Protein AF-A0A6H1ZIM1-F1 (afdb_monomer)

Secondary structure (DSSP, 8-state):
------HHHHHHHHHHHHHHHHHHHHHHHHHHHHHHHTS-S-EEE-SGGGG-HHHHHHHTTS-EEEEEEE-TTSSEEEEEEEEEETTEEEEEEEEEEE----

pLDDT: mean 83.93, std 11.19, range [44.69, 95.31]

Radius of gyration: 20.68 Å; Cα contacts (8 Å, |Δi|>4): 127; chains: 1; bounding box: 57×36×54 Å

Solvent-accessible surface area (backbone atoms only — not comparable to full-atom values): 5876 Å² total; per-residue (Å²): 136,85,80,77,77,53,74,65,59,57,49,50,54,53,51,52,49,52,50,50,53,53,49,51,53,45,51,52,37,44,53,51,45,53,64,49,46,72,64,48,44,82,43,80,42,63,72,65,53,85,79,32,62,47,48,49,59,72,50,71,84,43,67,65,49,78,46,82,43,67,43,98,86,66,55,31,41,29,37,30,36,42,34,53,46,91,69,12,39,40,34,36,49,77,47,76,43,72,57,75,76,128

Nearest PDB structures (foldseek):
  2nvm-assembly1_A  TM=4.144E-01  e=2.311E+00  Trichormus variabilis ATCC 29413
  8hyn-assembly1_A  TM=3.651E-01  e=8.358E-01  Riemerella anatipestifer Yb2
  6ske-assembly2_C  TM=3.898E-01  e=1.255E+00  Gallus gallus
  7bam-assembly1_B  TM=4.696E-01  e=1.762E+00  Homo sapiens
  6vhh-assembly1_A  TM=5.057E-01  e=1.438E+00  Homo sapiens

Organism: NCBI:txid1070528

Structure (mmCIF, N/CA/C/O backbone):
data_AF-A0A6H1ZIM1-F1
#
_entry.id   AF-A0A6H1ZIM1-F1
#
loop_
_atom_site.group_PDB
_atom_site.id
_atom_site.type_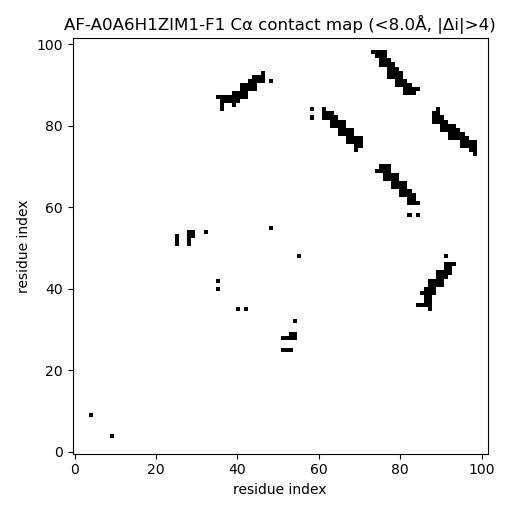symbol
_atom_site.label_atom_id
_atom_site.label_alt_id
_atom_site.label_comp_id
_atom_site.label_asym_id
_atom_site.label_entity_id
_atom_site.label_seq_id
_atom_site.pdbx_PDB_ins_code
_atom_site.Cartn_x
_atom_site.Cartn_y
_atom_site.Cartn_z
_atom_site.occupancy
_atom_site.B_iso_or_equiv
_atom_site.auth_seq_id
_atom_site.auth_comp_id
_atom_site.auth_asym_id
_atom_site.auth_atom_id
_atom_site.pdbx_PDB_model_num
ATOM 1 N N . MET A 1 1 ? -44.224 17.837 24.544 1.00 44.69 1 MET A N 1
ATOM 2 C CA . MET A 1 1 ? -43.098 18.672 25.022 1.00 44.69 1 MET A CA 1
ATOM 3 C C . MET A 1 1 ? -41.821 18.178 24.347 1.00 44.69 1 MET A C 1
ATOM 5 O O . MET A 1 1 ? -41.328 17.117 24.705 1.00 44.69 1 MET A O 1
ATOM 9 N N . VAL A 1 2 ? -41.345 18.860 23.299 1.00 54.06 2 VAL A N 1
ATOM 10 C CA . VAL A 1 2 ? -40.152 18.430 22.543 1.00 54.06 2 VAL A CA 1
ATOM 11 C C . VAL A 1 2 ? -38.911 18.912 23.295 1.00 54.06 2 VAL A C 1
ATOM 13 O O . VAL A 1 2 ? -38.665 20.115 23.370 1.00 54.06 2 VAL A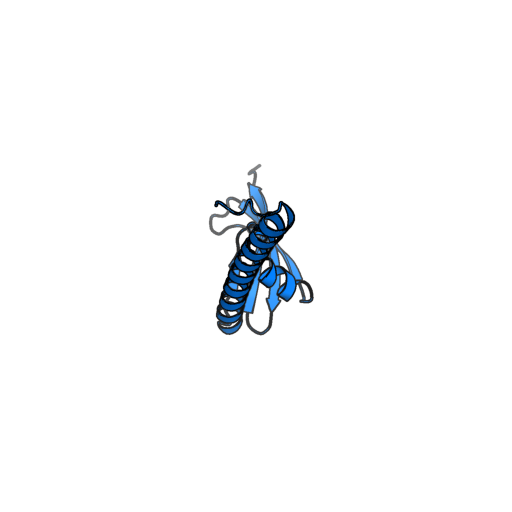 O 1
ATOM 16 N N . LYS A 1 3 ? -38.146 17.994 23.899 1.00 59.34 3 LYS A N 1
ATOM 17 C CA . LYS A 1 3 ? -36.850 18.327 24.511 1.00 59.34 3 LYS A CA 1
ATOM 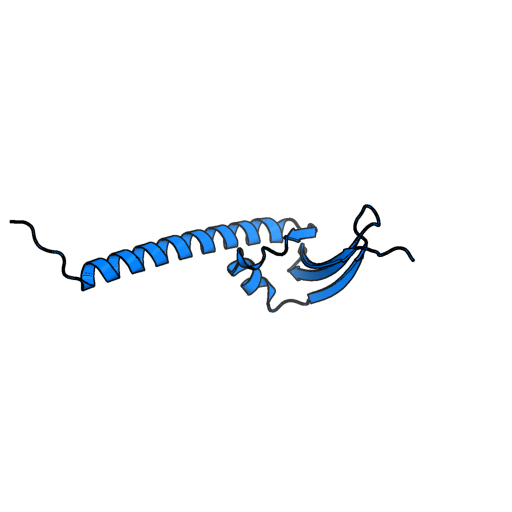18 C C . LYS A 1 3 ? -35.896 18.764 23.395 1.00 59.34 3 LYS A C 1
ATOM 20 O O . LYS A 1 3 ? -35.472 17.934 22.596 1.00 59.34 3 LYS A O 1
ATOM 25 N N . LYS A 1 4 ? -35.565 20.059 23.326 1.00 61.81 4 LYS A N 1
ATOM 26 C CA . LYS A 1 4 ? -34.480 20.550 22.462 1.00 61.81 4 LYS A CA 1
ATOM 27 C C . LYS A 1 4 ? -33.177 19.902 22.932 1.00 61.81 4 LYS A C 1
ATOM 29 O O . LYS A 1 4 ? -32.743 20.142 24.057 1.00 61.81 4 LYS A O 1
ATOM 34 N N . LEU A 1 5 ? -32.591 19.052 22.089 1.00 62.47 5 LEU A N 1
ATOM 35 C CA . LEU A 1 5 ? -31.270 18.470 22.322 1.00 62.47 5 LEU A CA 1
ATOM 36 C C . LEU A 1 5 ? -30.257 19.607 22.480 1.00 62.47 5 LEU A C 1
ATOM 38 O O . LEU A 1 5 ? -30.208 20.514 21.646 1.00 62.47 5 LEU A O 1
ATOM 42 N N . SER A 1 6 ? -29.466 19.582 23.555 1.00 69.88 6 SER A N 1
ATOM 43 C CA . SER A 1 6 ? -28.413 20.579 23.728 1.00 69.88 6 SER A CA 1
ATOM 44 C C . SER A 1 6 ? -27.355 20.407 22.628 1.00 69.88 6 SER A C 1
ATOM 46 O O . SER A 1 6 ? -27.073 19.276 22.216 1.00 69.88 6 SER A O 1
ATOM 48 N N . PRO A 1 7 ? -26.719 21.497 22.165 1.00 75.06 7 PRO A N 1
ATOM 49 C CA . PRO A 1 7 ? -25.703 21.447 21.109 1.00 75.06 7 PRO A CA 1
ATOM 50 C C . PRO A 1 7 ? -24.552 20.463 21.388 1.00 75.06 7 PRO A C 1
ATOM 52 O O . PRO A 1 7 ? -23.927 19.960 20.458 1.00 75.06 7 PRO A O 1
ATOM 55 N N . SER A 1 8 ? -24.282 20.158 22.661 1.00 82.75 8 SER A N 1
ATOM 56 C CA . SER A 1 8 ? -23.292 19.168 23.093 1.00 82.75 8 SER A CA 1
ATOM 57 C C . SER A 1 8 ? -23.649 17.731 22.699 1.00 82.75 8 SER A C 1
ATOM 59 O O . SER A 1 8 ? -22.782 17.020 22.198 1.00 82.75 8 SER A O 1
ATOM 61 N N . TRP A 1 9 ? -24.909 17.308 22.846 1.00 85.62 9 TRP A N 1
ATOM 62 C CA . TRP A 1 9 ? -25.341 15.952 22.480 1.00 85.62 9 TRP A CA 1
ATOM 63 C C . TRP A 1 9 ? -25.271 15.711 20.974 1.00 85.62 9 TRP A C 1
ATOM 65 O O . TRP A 1 9 ? -24.849 14.642 20.541 1.00 85.62 9 TRP A O 1
ATOM 75 N N . VAL A 1 10 ? -25.613 16.726 20.175 1.00 86.12 10 VAL A N 1
ATOM 76 C CA . VAL A 1 10 ? -25.492 16.663 18.711 1.00 86.12 10 VAL A CA 1
ATOM 77 C C . VAL A 1 10 ? -24.026 16.503 18.297 1.00 86.12 10 VAL A C 1
ATOM 79 O O . VAL A 1 10 ? -23.716 15.656 17.465 1.00 86.12 10 VAL A O 1
ATOM 82 N N . ARG A 1 11 ? -23.102 17.254 18.915 1.00 87.88 11 ARG A N 1
ATOM 83 C CA . ARG A 1 11 ? -21.657 17.117 18.653 1.00 87.88 11 ARG A CA 1
ATOM 84 C C . ARG A 1 11 ? -21.133 15.727 19.006 1.00 87.88 11 ARG A C 1
ATOM 86 O O . ARG A 1 11 ? -20.407 15.148 18.207 1.00 87.88 11 ARG A O 1
ATOM 93 N N . ILE A 1 12 ? -21.520 15.188 20.164 1.00 93.19 12 ILE A N 1
ATOM 94 C CA . ILE A 1 12 ? -21.119 13.837 20.585 1.00 93.19 12 ILE A CA 1
ATOM 95 C C . ILE A 1 12 ? -21.618 12.801 19.575 1.00 93.19 12 ILE A C 1
ATOM 97 O O . ILE A 1 12 ? -20.822 12.002 19.099 1.00 93.19 12 ILE A O 1
ATOM 101 N N . ALA A 1 13 ? -22.893 12.860 19.179 1.00 89.56 13 ALA A N 1
ATOM 102 C CA . ALA A 1 13 ? -23.460 11.921 18.214 1.00 89.56 13 ALA A CA 1
ATOM 103 C C . ALA A 1 13 ? -22.728 11.954 16.860 1.00 89.56 13 ALA A C 1
ATOM 105 O O . ALA A 1 13 ? -22.404 10.904 16.307 1.00 89.56 13 ALA A O 1
ATOM 106 N N . VAL A 1 14 ? -22.409 13.149 16.349 1.00 93.06 14 VAL A N 1
ATOM 107 C CA . VAL A 1 14 ? -21.657 13.310 15.093 1.00 93.06 14 VAL A CA 1
ATOM 108 C C . VAL A 1 14 ? -20.241 12.745 15.212 1.00 93.06 14 VAL A C 1
ATOM 110 O O . VAL A 1 14 ? -19.799 12.026 14.318 1.00 93.06 14 VAL A O 1
ATOM 113 N N . LEU A 1 15 ? -19.537 13.019 16.314 1.00 94.94 15 LEU A N 1
ATOM 114 C CA . LEU A 1 15 ? -18.184 12.502 16.540 1.00 94.94 15 LEU A CA 1
ATOM 115 C C . LEU A 1 15 ? -18.172 10.980 16.693 1.00 94.94 15 LEU A C 1
ATOM 117 O O . LEU A 1 15 ? -17.331 10.318 16.091 1.00 94.94 15 LEU A O 1
ATOM 121 N N . SER A 1 16 ? -19.119 10.414 17.442 1.00 94.56 16 SER A N 1
ATOM 122 C CA . SER A 1 16 ? -19.263 8.964 17.586 1.00 94.56 16 SER A CA 1
ATOM 123 C C . SER A 1 16 ? -19.562 8.293 16.248 1.00 94.56 16 SER A C 1
ATOM 125 O O . SER A 1 16 ? -18.973 7.260 15.939 1.00 94.56 16 SER A O 1
ATOM 127 N N . MET A 1 17 ? -20.423 8.895 15.425 1.00 95.31 17 MET A N 1
ATOM 128 C CA . MET A 1 17 ? -20.717 8.390 14.087 1.00 95.31 17 MET A CA 1
ATOM 129 C C . MET A 1 17 ? -19.474 8.439 13.189 1.00 95.31 17 MET A C 1
ATOM 131 O O . MET A 1 17 ? -19.126 7.433 12.578 1.00 95.31 17 MET A O 1
ATOM 135 N N . ALA A 1 18 ? -18.758 9.566 13.154 1.00 92.88 18 ALA A N 1
ATOM 136 C CA . ALA A 1 18 ? -17.519 9.695 12.387 1.00 92.88 18 ALA A CA 1
ATOM 137 C C . ALA A 1 18 ? -16.450 8.683 12.839 1.00 92.88 18 ALA A C 1
ATOM 139 O O . ALA A 1 18 ? -15.815 8.045 12.000 1.00 92.88 18 ALA A O 1
ATOM 140 N N . ALA A 1 19 ? -16.295 8.482 14.151 1.00 93.81 19 ALA A N 1
ATOM 141 C CA . ALA A 1 19 ? -15.381 7.492 14.713 1.00 93.81 19 ALA A CA 1
ATOM 142 C C . ALA A 1 19 ? -15.771 6.060 14.322 1.00 93.81 19 ALA A C 1
ATOM 144 O O . ALA A 1 19 ? -14.903 5.270 13.961 1.00 93.81 19 ALA A O 1
ATOM 145 N N . PHE A 1 20 ? -17.066 5.732 14.332 1.00 95.31 20 PHE A N 1
ATOM 146 C CA . PHE A 1 20 ? -17.553 4.422 13.902 1.00 95.31 20 PHE A CA 1
ATOM 147 C C . PHE A 1 20 ? -17.259 4.155 12.416 1.00 95.31 20 PHE A C 1
ATOM 149 O O . PHE A 1 20 ? -16.763 3.081 12.068 1.00 95.31 20 PHE A O 1
ATOM 156 N N . PHE A 1 21 ? -17.494 5.137 11.538 1.00 92.81 21 PHE A N 1
ATOM 157 C CA . PHE A 1 21 ? -17.145 5.016 10.118 1.00 92.81 21 PHE A CA 1
ATOM 158 C C . PHE A 1 21 ? -15.635 4.859 9.910 1.00 92.81 21 PHE A C 1
ATOM 160 O O . PHE A 1 21 ? -15.212 3.972 9.169 1.00 92.81 21 PHE A O 1
ATOM 167 N N . ALA A 1 22 ? -14.820 5.667 10.594 1.00 90.56 22 ALA A N 1
ATOM 168 C CA . ALA A 1 22 ? -13.365 5.566 10.523 1.00 90.56 22 ALA A CA 1
ATOM 169 C C . ALA A 1 22 ? -12.865 4.188 10.990 1.00 90.56 22 ALA A C 1
ATOM 171 O O . ALA A 1 22 ? -12.041 3.571 10.316 1.00 90.56 22 ALA A O 1
ATOM 172 N N . LEU A 1 23 ? -13.414 3.672 12.094 1.00 93.25 23 LEU A N 1
ATOM 173 C CA . LEU A 1 23 ? -13.093 2.342 12.607 1.00 93.25 23 LEU A CA 1
ATOM 174 C C . LEU A 1 23 ? -13.476 1.244 11.610 1.00 93.25 23 LEU A C 1
ATOM 176 O O . LEU A 1 23 ? -12.679 0.347 11.355 1.00 93.25 23 LEU A O 1
ATOM 180 N N . THR A 1 24 ? -14.661 1.330 11.006 1.00 92.50 24 THR A N 1
ATOM 181 C CA . THR A 1 24 ? -15.121 0.351 10.009 1.00 92.50 24 THR A CA 1
ATOM 182 C C . THR A 1 24 ? -14.187 0.303 8.798 1.00 92.50 24 THR A C 1
ATOM 184 O O . THR A 1 24 ? -13.811 -0.779 8.347 1.00 92.50 24 THR A O 1
ATOM 187 N N . LEU A 1 25 ? -13.761 1.467 8.297 1.00 90.00 25 LEU A N 1
ATOM 188 C CA . LEU A 1 25 ? -12.804 1.551 7.192 1.00 90.00 25 LEU A CA 1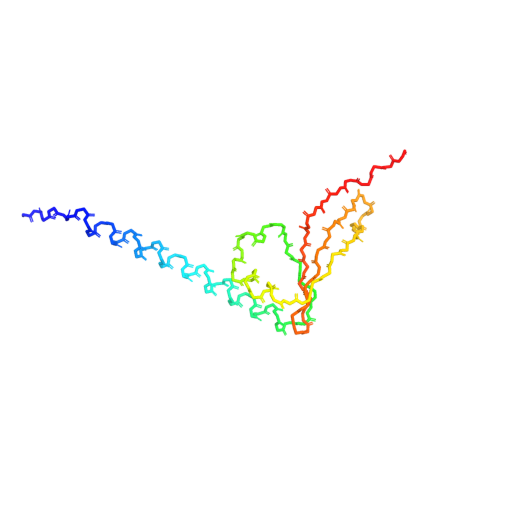
ATOM 189 C C . LEU A 1 25 ? -11.437 0.972 7.573 1.00 90.00 25 LEU A C 1
ATOM 191 O O . LEU A 1 25 ? -10.864 0.218 6.789 1.00 90.00 25 LEU A O 1
ATOM 195 N N . ALA A 1 26 ? -10.943 1.272 8.777 1.00 90.50 26 ALA A N 1
ATOM 196 C CA . ALA A 1 26 ? -9.670 0.752 9.270 1.00 90.50 26 ALA A CA 1
ATOM 197 C C . ALA A 1 26 ? -9.690 -0.776 9.438 1.00 90.50 26 ALA A C 1
ATOM 199 O O . ALA A 1 26 ? -8.747 -1.452 9.032 1.00 90.50 26 ALA A O 1
ATOM 200 N N . VAL A 1 27 ? -10.775 -1.335 9.984 1.00 93.06 27 VAL A N 1
ATOM 201 C CA . VAL A 1 27 ? -10.943 -2.791 10.120 1.00 93.06 27 VAL A CA 1
ATOM 202 C C . VAL A 1 27 ? -10.984 -3.458 8.748 1.00 93.06 27 VAL A C 1
ATOM 204 O O . VAL A 1 27 ? -10.310 -4.463 8.538 1.00 93.06 27 VAL A O 1
ATOM 207 N N . ASN A 1 28 ? -11.729 -2.893 7.797 1.00 91.75 28 ASN A N 1
ATOM 208 C CA . ASN A 1 28 ? -11.793 -3.428 6.441 1.00 91.75 28 ASN A CA 1
ATOM 209 C C . ASN A 1 28 ? -10.420 -3.404 5.738 1.00 91.75 28 ASN A C 1
ATOM 211 O O . ASN A 1 28 ? -10.029 -4.410 5.150 1.00 91.75 28 ASN A O 1
ATOM 215 N N . ASP A 1 29 ? -9.670 -2.302 5.840 1.00 89.81 29 ASP A N 1
ATOM 216 C CA . ASP A 1 29 ? -8.302 -2.197 5.301 1.00 89.81 29 ASP A CA 1
ATOM 217 C C . ASP A 1 29 ? -7.363 -3.229 5.950 1.00 89.81 29 ASP A C 1
ATOM 219 O O . ASP A 1 29 ? -6.662 -3.964 5.258 1.00 89.81 29 ASP A O 1
ATOM 223 N N . TYR A 1 30 ? -7.425 -3.382 7.277 1.00 90.44 30 TYR A N 1
ATOM 224 C CA . TYR A 1 30 ? -6.634 -4.379 8.000 1.00 90.44 30 TYR A CA 1
ATOM 225 C C . TYR A 1 30 ? -6.921 -5.817 7.547 1.00 90.44 30 TYR A C 1
ATOM 227 O O . TYR A 1 30 ? -5.994 -6.596 7.316 1.00 90.44 30 TYR A O 1
ATOM 235 N N . VAL A 1 31 ? -8.199 -6.185 7.408 1.00 91.94 31 VAL A N 1
ATOM 236 C CA . VAL A 1 31 ? -8.589 -7.532 6.964 1.00 91.94 31 VAL A CA 1
ATOM 237 C C . VAL A 1 31 ? -8.062 -7.804 5.557 1.00 91.94 31 VAL A C 1
ATOM 239 O O . VAL A 1 31 ? -7.491 -8.868 5.317 1.00 91.94 31 VAL A O 1
ATOM 242 N N . GLN A 1 32 ? -8.184 -6.839 4.642 1.00 88.94 32 GLN A N 1
ATOM 243 C CA . GLN A 1 32 ? -7.642 -6.970 3.288 1.00 88.94 32 GLN A CA 1
ATOM 244 C C . GLN A 1 32 ? -6.116 -7.101 3.299 1.00 88.94 32 GLN A C 1
ATOM 246 O O . GLN A 1 32 ? -5.573 -7.980 2.631 1.00 88.94 32 GLN A O 1
ATOM 251 N N . PHE A 1 33 ? -5.424 -6.288 4.099 1.00 88.69 33 PHE A N 1
ATOM 252 C CA . PHE A 1 33 ? -3.977 -6.381 4.272 1.00 88.69 33 PHE A CA 1
ATOM 253 C C . PHE A 1 33 ? -3.542 -7.775 4.745 1.00 88.69 33 PHE A C 1
ATOM 255 O O . PHE A 1 33 ? -2.632 -8.378 4.170 1.00 88.69 33 PHE A O 1
ATOM 262 N N . ARG A 1 34 ? -4.214 -8.332 5.760 1.00 90.62 34 ARG A N 1
ATOM 263 C CA . ARG A 1 34 ? -3.927 -9.686 6.260 1.00 90.62 34 ARG A CA 1
ATOM 264 C C . ARG A 1 34 ? -4.137 -10.743 5.183 1.00 90.62 34 ARG A C 1
ATOM 266 O O . ARG A 1 34 ? -3.233 -11.526 4.917 1.00 90.62 34 ARG A O 1
ATOM 273 N N . GLN A 1 35 ? -5.272 -10.695 4.492 1.00 89.62 35 GLN A N 1
ATOM 274 C CA . GLN A 1 35 ? -5.575 -11.634 3.411 1.00 89.62 35 GLN A CA 1
ATOM 275 C C . GLN A 1 35 ? -4.575 -11.573 2.255 1.00 89.62 35 GLN A C 1
ATOM 277 O O . GLN A 1 35 ? -4.381 -12.577 1.577 1.00 89.62 35 GLN A O 1
ATOM 282 N N . LEU A 1 36 ? -3.990 -10.407 1.981 1.00 87.44 36 LEU A N 1
ATOM 283 C CA . LEU A 1 36 ? -3.027 -10.224 0.896 1.00 87.44 36 LEU A CA 1
ATOM 284 C C . LEU A 1 36 ? -1.609 -10.614 1.320 1.00 87.44 36 LEU A C 1
ATOM 286 O O . LEU A 1 36 ? -0.924 -11.297 0.565 1.00 87.44 36 LEU A O 1
ATOM 290 N N . SER A 1 37 ? -1.201 -10.268 2.542 1.00 87.50 37 SER A N 1
ATOM 291 C CA . SER A 1 37 ? 0.124 -10.611 3.083 1.00 87.50 37 SER A CA 1
ATOM 292 C C . SER A 1 37 ? 0.344 -12.113 3.289 1.00 87.50 37 SER A C 1
ATOM 294 O O . SER A 1 37 ? 1.487 -12.565 3.272 1.00 87.50 37 SER A O 1
ATOM 296 N N . GLU A 1 38 ? -0.727 -12.893 3.430 1.00 88.12 38 GLU A N 1
ATOM 297 C CA . GLU A 1 38 ? -0.669 -14.353 3.576 1.00 88.12 38 GLU A CA 1
ATOM 298 C C . GLU A 1 38 ? -0.603 -15.106 2.234 1.00 88.12 38 GLU A C 1
ATOM 300 O O . GLU A 1 38 ? -0.306 -16.298 2.221 1.00 88.12 38 GLU A O 1
ATOM 305 N N . ARG A 1 39 ? -0.846 -14.440 1.093 1.00 81.31 39 ARG A N 1
ATOM 306 C CA . ARG A 1 39 ? -0.860 -15.097 -0.231 1.00 81.31 39 ARG A CA 1
ATOM 307 C C . ARG A 1 39 ? 0.529 -15.374 -0.799 1.00 81.31 39 ARG A C 1
ATOM 309 O O . ARG A 1 39 ? 0.650 -16.251 -1.647 1.00 81.31 39 ARG A O 1
ATOM 316 N N . GLY A 1 40 ? 1.557 -14.640 -0.364 1.00 77.62 40 GLY A N 1
ATOM 317 C CA . GLY A 1 40 ? 2.928 -14.810 -0.859 1.00 77.62 40 GLY A CA 1
ATOM 318 C C . GLY A 1 40 ? 3.101 -14.442 -2.337 1.00 77.62 40 GLY A C 1
ATOM 319 O O . GLY A 1 40 ? 3.926 -15.032 -3.028 1.00 77.62 40 GLY A O 1
ATOM 320 N N . THR A 1 41 ? 2.291 -13.510 -2.843 1.00 82.12 41 THR A N 1
ATOM 321 C CA . THR A 1 41 ? 2.304 -13.059 -4.245 1.00 82.12 41 THR A CA 1
ATOM 322 C C . THR A 1 41 ? 2.623 -11.574 -4.341 1.00 82.12 41 THR A C 1
ATOM 324 O O . THR A 1 41 ? 2.391 -10.835 -3.391 1.00 82.12 41 THR A O 1
ATOM 327 N N . ASP A 1 42 ? 3.073 -11.108 -5.504 1.00 85.50 42 ASP A N 1
ATOM 328 C CA . ASP A 1 42 ? 3.230 -9.674 -5.759 1.00 85.50 42 ASP A CA 1
ATOM 329 C C . ASP A 1 42 ? 1.867 -8.968 -5.767 1.00 85.50 42 ASP A C 1
ATOM 331 O O . ASP A 1 42 ? 0.971 -9.325 -6.537 1.00 85.50 42 ASP A O 1
ATOM 335 N N . VAL A 1 43 ? 1.707 -7.945 -4.924 1.00 86.00 43 VAL A N 1
ATOM 336 C CA . VAL A 1 43 ? 0.463 -7.173 -4.822 1.00 86.00 43 VAL A CA 1
ATOM 337 C C . VAL A 1 43 ? 0.700 -5.738 -5.264 1.00 86.00 43 VAL A C 1
ATOM 339 O O . VAL A 1 43 ? 1.454 -5.000 -4.634 1.00 86.00 43 VAL A O 1
ATOM 342 N N . TRP A 1 44 ? 0.022 -5.334 -6.336 1.00 84.69 44 TRP A N 1
ATOM 343 C CA . TRP A 1 44 ? 0.086 -3.977 -6.871 1.00 84.69 44 TRP A CA 1
ATOM 344 C C . TRP A 1 44 ? -1.044 -3.111 -6.336 1.00 84.69 44 TRP A C 1
ATOM 346 O O . TRP A 1 44 ? -2.221 -3.440 -6.483 1.00 84.69 44 TRP A O 1
ATOM 356 N N . TYR A 1 45 ? -0.684 -1.949 -5.805 1.00 77.69 45 TYR A N 1
ATOM 357 C CA . TYR A 1 45 ? -1.630 -0.906 -5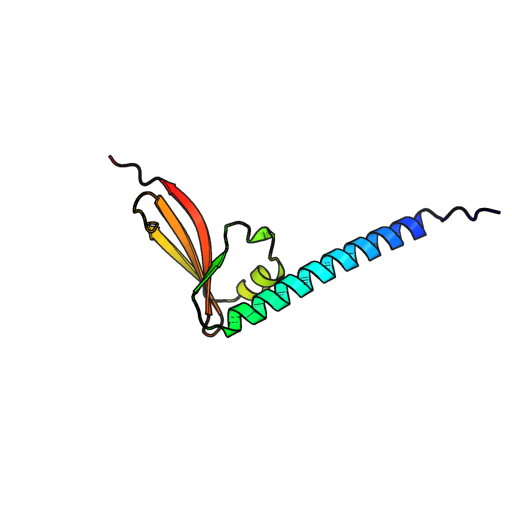.445 1.00 77.69 45 TYR A CA 1
ATOM 358 C C . TYR A 1 45 ? -1.381 0.330 -6.298 1.00 77.69 45 TYR A C 1
ATOM 360 O O . TYR A 1 45 ? -0.245 0.711 -6.580 1.00 77.69 45 TYR A O 1
ATOM 368 N N . SER A 1 46 ? -2.467 0.971 -6.721 1.00 66.00 46 SER A N 1
ATOM 369 C CA . SER A 1 46 ? -2.365 2.265 -7.389 1.00 66.00 46 SER A CA 1
ATOM 370 C C . SER A 1 46 ? -1.923 3.351 -6.396 1.00 66.00 46 SER A C 1
ATOM 372 O O . SER A 1 46 ? -2.023 3.164 -5.180 1.00 66.00 46 SER A O 1
ATOM 374 N N . ALA A 1 47 ? -1.528 4.522 -6.909 1.00 60.00 47 ALA A N 1
ATOM 375 C CA . ALA A 1 47 ? -1.187 5.709 -6.113 1.00 60.00 47 ALA A CA 1
ATOM 376 C C . ALA A 1 47 ? -2.298 6.155 -5.132 1.00 60.00 47 ALA A C 1
ATOM 378 O O . ALA A 1 47 ? -2.069 6.987 -4.258 1.00 60.00 47 ALA A O 1
ATOM 379 N N . SER A 1 48 ? -3.493 5.553 -5.196 1.00 58.62 48 SER A N 1
ATOM 380 C CA . SER A 1 48 ? -4.531 5.636 -4.166 1.00 58.62 48 SER A CA 1
ATOM 381 C C . SER A 1 48 ? -4.137 5.050 -2.798 1.00 58.62 48 SER A C 1
ATOM 383 O O . SER A 1 48 ? -5.027 4.802 -1.988 1.00 58.62 48 SER A O 1
ATOM 385 N N . TRP A 1 49 ? -2.848 4.842 -2.515 1.00 60.62 49 TRP A N 1
ATOM 386 C CA . TRP A 1 49 ? -2.295 4.462 -1.210 1.00 60.62 49 TRP A CA 1
ATOM 387 C C . TRP A 1 49 ? -2.852 5.308 -0.059 1.00 60.62 49 TRP A C 1
ATOM 389 O O . TRP A 1 49 ? -3.071 4.793 1.031 1.00 60.62 49 TRP A O 1
ATOM 399 N N . LEU A 1 50 ? -3.212 6.570 -0.312 1.00 56.06 50 LEU A N 1
ATOM 400 C CA . LEU A 1 50 ? -3.897 7.435 0.658 1.00 56.06 50 LEU A CA 1
ATOM 401 C C . LEU A 1 50 ? -5.219 6.859 1.203 1.00 56.06 50 LEU A C 1
ATOM 403 O O . LEU A 1 50 ? -5.666 7.273 2.267 1.00 56.06 50 LEU A O 1
ATOM 407 N N . ARG A 1 51 ? -5.852 5.913 0.498 1.00 67.25 51 ARG A N 1
ATOM 408 C CA . ARG A 1 51 ? -7.105 5.267 0.920 1.00 67.25 51 ARG A CA 1
ATOM 409 C C . ARG A 1 51 ? -6.898 4.056 1.836 1.00 67.25 51 ARG A C 1
ATOM 411 O O . ARG A 1 51 ? -7.888 3.553 2.356 1.00 67.25 51 ARG A O 1
ATOM 418 N N . ALA A 1 52 ? -5.657 3.609 2.036 1.00 80.19 52 ALA A N 1
ATOM 419 C CA . ALA A 1 52 ? -5.310 2.421 2.819 1.00 80.19 52 ALA A CA 1
ATOM 420 C C . ALA A 1 52 ? -4.383 2.788 4.002 1.00 80.19 52 ALA A C 1
ATOM 422 O O . ALA A 1 52 ? -3.196 2.443 4.008 1.00 80.19 52 ALA A O 1
ATOM 423 N N . PRO A 1 53 ? -4.873 3.577 4.981 1.00 83.19 53 PRO A N 1
ATOM 424 C CA . PRO A 1 53 ? -4.045 4.117 6.058 1.00 83.19 53 PRO A CA 1
ATOM 425 C C . PRO A 1 53 ? -3.429 3.031 6.947 1.00 83.19 53 PRO A C 1
ATOM 427 O O . PRO A 1 53 ? -2.299 3.201 7.403 1.00 83.19 53 PRO A O 1
ATOM 430 N N . VAL A 1 54 ? -4.132 1.916 7.172 1.00 88.44 54 VAL A N 1
ATOM 431 C CA . VAL A 1 54 ? -3.613 0.803 7.974 1.00 88.44 54 VAL A CA 1
ATOM 432 C C . VAL A 1 54 ? -2.529 0.078 7.196 1.00 88.44 54 VAL A C 1
ATOM 434 O O . VAL A 1 54 ? -1.451 -0.145 7.739 1.00 88.44 54 VAL A O 1
ATOM 437 N N . THR A 1 55 ? -2.768 -0.222 5.919 1.00 87.38 55 THR A N 1
ATOM 438 C CA . THR A 1 55 ? -1.752 -0.832 5.050 1.00 87.38 55 THR A CA 1
ATOM 439 C C . THR A 1 55 ? -0.473 0.013 5.015 1.00 87.38 55 THR A C 1
ATOM 441 O O . THR A 1 55 ? 0.614 -0.519 5.23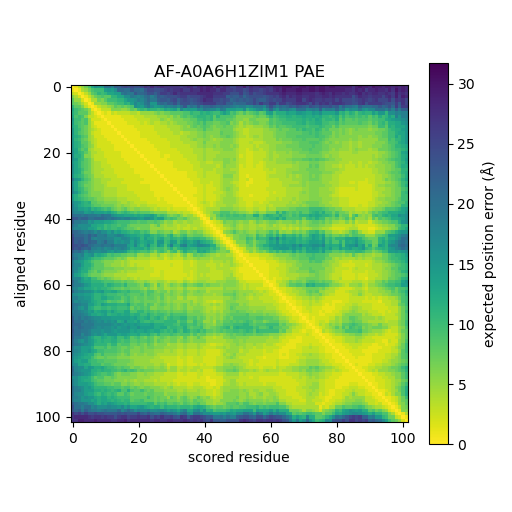3 1.00 87.38 55 THR A O 1
ATOM 444 N N . ASN A 1 56 ? -0.590 1.336 4.844 1.00 85.38 56 ASN A N 1
ATOM 445 C CA . ASN A 1 56 ? 0.562 2.242 4.904 1.00 85.38 56 ASN A CA 1
ATOM 446 C C . ASN A 1 56 ? 1.305 2.115 6.231 1.00 85.38 56 ASN A C 1
ATOM 448 O O . ASN A 1 56 ? 2.515 1.911 6.237 1.00 85.38 56 ASN A O 1
ATOM 452 N N . PHE A 1 57 ? 0.581 2.205 7.350 1.00 88.12 57 PHE A N 1
ATOM 453 C CA . PHE A 1 57 ? 1.179 2.132 8.678 1.00 88.12 57 PHE A CA 1
ATOM 454 C C . PHE A 1 57 ? 1.936 0.818 8.901 1.00 88.12 57 PHE A C 1
ATOM 456 O O . PHE A 1 57 ? 3.065 0.835 9.386 1.00 88.12 57 PHE A O 1
ATOM 463 N N . MET A 1 58 ? 1.357 -0.310 8.483 1.00 88.50 58 MET A N 1
ATOM 464 C CA . MET A 1 58 ? 1.990 -1.627 8.595 1.00 88.50 58 MET A CA 1
ATOM 465 C C . MET A 1 58 ? 3.276 -1.729 7.764 1.00 88.50 58 MET A C 1
ATOM 467 O O . MET A 1 58 ? 4.211 -2.422 8.161 1.00 88.50 58 MET A O 1
ATOM 471 N N . LEU A 1 59 ? 3.352 -1.022 6.634 1.00 87.81 59 LEU A N 1
ATOM 472 C CA . LEU A 1 59 ? 4.488 -1.064 5.712 1.00 87.81 59 LEU A CA 1
ATOM 473 C C . LEU A 1 59 ? 5.586 -0.027 6.023 1.00 87.81 59 LEU A C 1
ATOM 475 O O . LEU A 1 59 ? 6.713 -0.218 5.575 1.00 87.81 59 LEU A O 1
ATOM 479 N N . LEU A 1 60 ? 5.314 1.019 6.818 1.00 85.94 60 LEU A N 1
ATOM 480 C CA . LEU A 1 60 ? 6.256 2.124 7.102 1.00 85.94 60 LEU A CA 1
ATOM 481 C C . LEU A 1 60 ? 7.610 1.687 7.694 1.00 85.94 60 LEU A C 1
ATOM 483 O O . LEU A 1 60 ? 8.598 2.394 7.523 1.00 85.94 60 LEU A O 1
ATOM 487 N N . GLY A 1 61 ? 7.661 0.554 8.399 1.00 83.00 61 GLY A N 1
ATOM 488 C CA . GLY A 1 61 ? 8.875 0.047 9.054 1.00 83.00 61 GLY A CA 1
ATOM 489 C C . GLY A 1 61 ? 9.631 -1.041 8.288 1.00 83.00 61 GLY A C 1
ATOM 490 O O . GLY A 1 61 ? 10.573 -1.610 8.833 1.00 83.00 61 GLY A O 1
ATOM 491 N N . HIS A 1 62 ? 9.203 -1.381 7.073 1.00 87.75 62 HIS A N 1
ATOM 492 C CA . HIS A 1 62 ? 9.766 -2.497 6.314 1.00 87.75 62 HIS A CA 1
ATOM 493 C C . HIS A 1 62 ? 10.789 -2.025 5.276 1.00 87.75 62 HIS A C 1
ATOM 495 O O . HIS A 1 62 ? 10.757 -0.876 4.831 1.00 87.75 62 HIS A O 1
ATOM 501 N N . GLU A 1 63 ? 11.701 -2.919 4.875 1.00 86.00 63 GLU A N 1
ATOM 502 C CA . GLU A 1 63 ? 12.669 -2.619 3.817 1.00 86.00 63 GLU A CA 1
ATOM 503 C C . GLU A 1 63 ? 11.914 -2.282 2.527 1.00 86.00 63 GLU A C 1
ATOM 505 O O . GLU A 1 63 ? 11.095 -3.070 2.037 1.00 86.00 63 GLU A O 1
ATOM 510 N N . SER A 1 64 ? 12.198 -1.095 1.992 1.00 89.50 64 SER A N 1
ATOM 511 C CA . SER A 1 64 ? 11.629 -0.621 0.739 1.00 89.50 64 SER A CA 1
ATOM 512 C C . SER A 1 64 ? 12.727 -0.297 -0.259 1.00 89.50 64 SER A C 1
ATOM 514 O O . SER A 1 64 ? 13.811 0.154 0.116 1.00 89.50 64 SER A O 1
ATOM 516 N N . ARG A 1 65 ? 12.456 -0.557 -1.539 1.00 92.00 65 ARG A N 1
ATOM 517 C CA . ARG A 1 65 ? 13.358 -0.211 -2.638 1.00 92.00 65 ARG A CA 1
ATOM 518 C C . ARG A 1 65 ? 12.582 0.525 -3.707 1.00 92.00 65 ARG A C 1
ATOM 520 O O . ARG A 1 65 ? 11.478 0.132 -4.076 1.00 92.00 65 ARG A O 1
ATOM 527 N N . GLU A 1 66 ? 13.176 1.597 -4.197 1.00 91.75 66 GLU A N 1
ATOM 528 C CA . GLU A 1 66 ? 12.641 2.363 -5.312 1.00 91.75 66 GLU A CA 1
ATOM 529 C C . GLU A 1 66 ? 13.336 1.923 -6.597 1.00 91.75 66 GLU A C 1
ATOM 531 O O . GLU A 1 66 ? 14.553 1.736 -6.635 1.00 91.75 66 GLU A O 1
ATOM 536 N N . LEU A 1 67 ? 12.545 1.679 -7.637 1.00 92.06 67 LEU A N 1
ATOM 537 C CA . LEU A 1 67 ? 12.990 1.091 -8.892 1.00 92.06 67 LEU A CA 1
ATOM 538 C C . LEU A 1 67 ? 12.346 1.819 -10.065 1.00 92.06 67 LEU A C 1
ATOM 540 O O . LEU A 1 67 ? 11.180 2.202 -10.015 1.00 92.06 67 LEU A O 1
ATOM 544 N N . LEU A 1 68 ? 13.083 1.924 -11.166 1.00 91.00 68 LEU A N 1
ATOM 545 C CA . LEU A 1 68 ? 12.515 2.297 -12.455 1.00 91.00 68 LEU A CA 1
ATOM 546 C C . LEU A 1 68 ? 12.180 1.023 -13.231 1.00 91.00 68 LEU A C 1
ATOM 548 O O . LEU A 1 68 ? 13.033 0.157 -13.438 1.00 91.00 68 LEU A O 1
ATOM 552 N N . LYS A 1 69 ? 10.922 0.896 -13.642 1.00 88.88 69 LYS A N 1
ATOM 553 C CA . LYS A 1 69 ? 10.406 -0.229 -14.423 1.00 88.88 69 LYS A CA 1
ATOM 554 C C . LYS A 1 69 ? 9.703 0.307 -15.653 1.00 88.88 69 LYS A C 1
ATOM 556 O O . LYS A 1 69 ? 8.936 1.251 -15.556 1.00 88.88 69 LYS A O 1
ATOM 561 N N . THR A 1 70 ? 9.927 -0.302 -16.805 1.00 88.75 70 THR A N 1
ATOM 562 C CA . THR A 1 70 ? 9.121 0.001 -17.988 1.00 88.75 70 THR A CA 1
ATOM 563 C C . THR A 1 70 ? 7.802 -0.758 -17.893 1.00 88.75 70 THR A C 1
ATOM 565 O O . THR A 1 70 ? 7.784 -1.913 -17.458 1.00 88.75 70 THR A O 1
ATOM 568 N N . ASN A 1 71 ? 6.694 -0.117 -18.265 1.00 84.56 71 ASN A N 1
ATOM 569 C CA . ASN A 1 71 ? 5.402 -0.792 -18.321 1.00 84.56 71 ASN A CA 1
ATOM 570 C C . ASN A 1 71 ? 5.410 -1.917 -19.376 1.00 84.56 71 ASN A C 1
ATOM 572 O O . ASN A 1 71 ? 6.274 -1.974 -20.251 1.00 84.56 71 ASN A O 1
ATOM 576 N N . ALA A 1 72 ? 4.434 -2.825 -19.304 1.00 82.81 72 ALA A N 1
ATOM 577 C CA . ALA A 1 72 ? 4.413 -4.026 -20.147 1.00 82.81 72 ALA A CA 1
ATOM 578 C C . ALA A 1 72 ? 4.393 -3.734 -21.661 1.00 82.81 72 ALA A C 1
ATOM 580 O O . ALA A 1 72 ? 4.852 -4.552 -22.451 1.00 82.81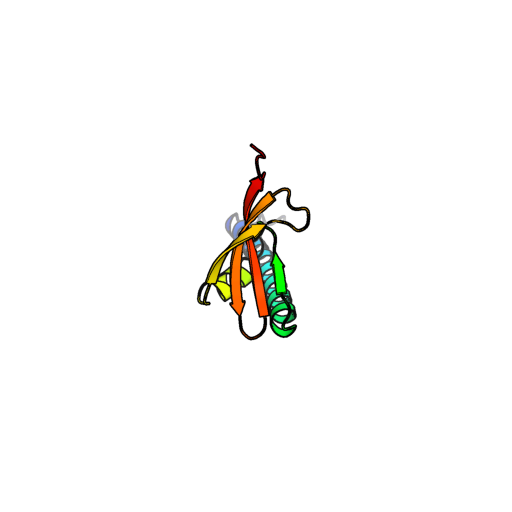 72 ALA A O 1
ATOM 581 N N . VAL A 1 73 ? 3.866 -2.575 -22.063 1.00 85.19 73 VAL A N 1
ATOM 582 C CA . VAL A 1 73 ? 3.771 -2.150 -23.468 1.00 85.19 73 VAL A CA 1
ATOM 583 C C . VAL A 1 73 ? 4.970 -1.316 -23.935 1.00 85.19 73 VAL A C 1
ATOM 585 O O . VAL A 1 73 ? 5.025 -0.937 -25.100 1.00 85.19 73 VAL A O 1
ATOM 588 N N . GLY A 1 74 ? 5.934 -1.019 -23.058 1.00 83.00 74 GLY A N 1
ATOM 589 C CA . GLY A 1 74 ? 7.142 -0.268 -23.413 1.00 83.00 74 GLY A CA 1
ATOM 590 C C . GLY A 1 74 ? 6.963 1.249 -23.548 1.00 83.00 74 GLY A C 1
ATOM 591 O O . GLY A 1 74 ? 7.923 1.938 -23.880 1.00 83.00 74 GLY A O 1
ATOM 592 N N . SER A 1 75 ? 5.761 1.780 -23.315 1.00 86.62 75 SER A N 1
ATOM 593 C CA . SER A 1 75 ? 5.409 3.179 -23.593 1.00 86.62 75 SER A CA 1
ATOM 594 C C . SER A 1 75 ? 5.660 4.131 -22.422 1.00 86.62 75 SER A C 1
ATOM 596 O O . SER A 1 75 ? 5.713 5.344 -22.614 1.00 86.62 75 SER A O 1
ATOM 598 N N . GLU A 1 76 ? 5.777 3.604 -21.204 1.00 88.94 76 GLU A N 1
ATOM 599 C CA . GLU A 1 76 ? 5.939 4.400 -19.986 1.00 88.94 76 GLU A CA 1
ATOM 600 C C . GLU A 1 76 ? 7.074 3.853 -19.126 1.00 88.94 76 GLU A C 1
ATOM 602 O O . GLU A 1 76 ? 7.249 2.638 -18.991 1.00 88.94 76 GLU A O 1
ATOM 607 N N . GLN A 1 77 ? 7.801 4.763 -18.486 1.00 91.19 77 GLN A N 1
ATOM 608 C CA . GLN A 1 77 ? 8.698 4.462 -17.388 1.00 91.19 77 GLN A CA 1
ATOM 609 C C . GLN A 1 77 ? 7.966 4.741 -16.076 1.00 91.19 77 GLN A C 1
ATOM 611 O O . GLN A 1 77 ? 7.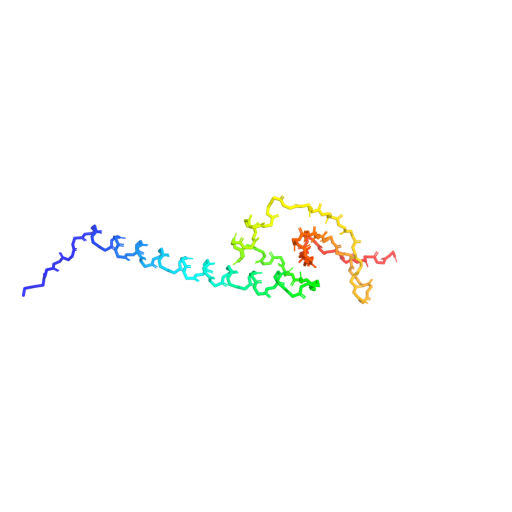475 5.838 -15.819 1.00 91.19 77 GLN A O 1
ATOM 616 N N . TRP A 1 78 ? 7.845 3.715 -15.248 1.00 90.31 78 TRP A N 1
ATOM 617 C CA . TRP A 1 78 ? 7.230 3.779 -13.936 1.00 90.31 78 TRP A CA 1
ATOM 618 C C . TRP A 1 78 ? 8.320 3.848 -12.881 1.00 90.31 78 TRP A C 1
ATOM 620 O O . TRP A 1 78 ? 9.158 2.950 -12.775 1.00 90.31 78 TRP A O 1
ATOM 630 N N . HIS A 1 79 ? 8.267 4.886 -12.058 1.00 90.31 79 HIS A N 1
ATOM 631 C CA . HIS A 1 79 ? 8.975 4.894 -10.795 1.00 90.31 79 HIS A CA 1
ATOM 632 C C . HIS A 1 79 ? 8.110 4.161 -9.777 1.00 90.31 79 HIS A C 1
ATOM 634 O O . HIS A 1 79 ? 6.996 4.589 -9.468 1.00 90.31 79 HIS A O 1
ATOM 640 N N . VAL A 1 80 ? 8.581 3.015 -9.305 1.00 90.25 80 VAL A N 1
ATOM 641 C CA . VAL A 1 80 ? 7.834 2.129 -8.414 1.00 90.25 80 VAL A CA 1
ATOM 642 C C . VAL A 1 80 ? 8.576 1.947 -7.104 1.00 90.25 80 VAL A C 1
ATOM 644 O O . VAL A 1 80 ? 9.801 1.998 -7.060 1.00 90.25 80 VAL A O 1
ATOM 647 N N . ARG A 1 81 ? 7.825 1.694 -6.038 1.00 89.12 81 ARG A N 1
ATOM 648 C CA . ARG A 1 81 ? 8.357 1.273 -4.747 1.00 89.12 81 ARG A CA 1
ATOM 649 C C . ARG A 1 81 ? 7.919 -0.159 -4.479 1.00 89.12 81 ARG A C 1
ATOM 651 O O . ARG A 1 81 ? 6.720 -0.439 -4.517 1.00 89.12 81 ARG A O 1
ATOM 658 N N . GLU A 1 82 ? 8.880 -1.035 -4.203 1.00 91.56 82 GLU A N 1
ATOM 659 C CA . GLU A 1 82 ? 8.637 -2.350 -3.604 1.00 91.56 82 GLU A CA 1
ATOM 660 C C . GLU A 1 82 ? 8.833 -2.260 -2.090 1.00 91.56 82 GLU A C 1
ATOM 662 O O . GLU A 1 82 ? 9.756 -1.595 -1.619 1.00 91.56 82 GLU A O 1
ATOM 667 N N . VAL A 1 83 ? 7.978 -2.932 -1.325 1.00 91.81 83 VAL A N 1
ATOM 668 C CA . VAL A 1 83 ? 8.108 -3.105 0.124 1.00 91.81 83 VAL A CA 1
ATOM 669 C C . VAL A 1 83 ? 7.909 -4.577 0.447 1.00 91.81 83 VAL A C 1
ATOM 671 O O . VAL A 1 83 ? 6.898 -5.170 0.065 1.00 91.81 83 VAL A O 1
ATOM 674 N N . ARG A 1 84 ? 8.864 -5.185 1.151 1.00 90.56 84 ARG A N 1
ATOM 675 C CA . ARG A 1 84 ? 8.791 -6.608 1.509 1.00 90.56 84 ARG A CA 1
ATOM 676 C C . ARG A 1 84 ? 8.151 -6.788 2.879 1.00 90.56 84 ARG A C 1
ATOM 678 O O . ARG A 1 84 ? 8.634 -6.239 3.864 1.00 90.56 84 ARG A O 1
ATOM 685 N N . TYR A 1 85 ? 7.095 -7.595 2.946 1.00 88.88 85 TYR A N 1
ATOM 686 C CA . TYR A 1 85 ? 6.413 -7.950 4.189 1.00 88.88 85 TYR A CA 1
ATOM 687 C C . TYR A 1 85 ? 6.199 -9.466 4.243 1.00 88.88 85 TYR A C 1
ATOM 689 O O . TYR A 1 85 ? 5.329 -10.019 3.565 1.00 88.88 85 TYR A O 1
ATOM 697 N N . GLY A 1 86 ? 7.011 -10.158 5.045 1.00 87.62 86 GLY A N 1
ATOM 698 C CA . GLY A 1 86 ? 7.023 -11.621 5.071 1.00 87.62 86 GLY A CA 1
ATOM 699 C C . GLY A 1 86 ? 7.379 -12.206 3.700 1.00 87.62 86 GLY A C 1
ATOM 700 O O . GLY A 1 86 ? 8.404 -11.853 3.122 1.00 87.62 86 GLY A O 1
ATOM 701 N N . SER A 1 87 ? 6.528 -13.093 3.181 1.00 88.19 87 SER A N 1
ATOM 702 C CA . SER A 1 87 ? 6.653 -13.693 1.842 1.00 88.19 87 SER A CA 1
ATOM 703 C C . SER A 1 87 ? 5.989 -12.877 0.727 1.00 88.19 87 SER A C 1
ATOM 705 O O . SER A 1 87 ? 6.040 -13.280 -0.432 1.00 88.19 87 SER A O 1
ATOM 707 N N . THR A 1 88 ? 5.349 -11.755 1.058 1.00 89.94 88 THR A N 1
ATOM 708 C CA . THR A 1 88 ? 4.576 -10.942 0.115 1.00 89.94 88 THR A CA 1
ATOM 709 C C . THR A 1 88 ? 5.343 -9.669 -0.232 1.00 89.94 88 THR A C 1
ATOM 711 O O . THR A 1 88 ? 5.851 -8.972 0.652 1.00 89.94 88 THR A O 1
ATOM 714 N N . THR A 1 89 ? 5.391 -9.334 -1.522 1.00 91.38 89 THR A N 1
ATOM 715 C CA . THR A 1 89 ? 5.965 -8.069 -1.996 1.00 91.38 89 THR A CA 1
ATOM 716 C C . THR A 1 89 ? 4.845 -7.110 -2.365 1.00 91.38 89 THR A C 1
ATOM 718 O O . THR A 1 89 ? 4.020 -7.384 -3.239 1.00 91.38 89 THR A O 1
ATOM 721 N N . PHE A 1 90 ? 4.822 -5.965 -1.696 1.00 90.00 90 PHE A N 1
ATOM 722 C CA . PHE A 1 90 ? 3.879 -4.888 -1.948 1.00 90.00 90 PHE A CA 1
ATOM 723 C C . PHE A 1 90 ? 4.501 -3.893 -2.922 1.00 90.00 90 PHE A C 1
ATOM 725 O O . PHE A 1 90 ? 5.581 -3.365 -2.670 1.00 90.00 90 PHE A O 1
ATOM 732 N N . TRP A 1 91 ? 3.808 -3.617 -4.019 1.00 89.31 91 TRP A N 1
ATOM 733 C CA . TRP A 1 91 ? 4.243 -2.713 -5.076 1.00 89.31 91 TRP A CA 1
ATOM 734 C C . TRP A 1 91 ? 3.323 -1.496 -5.155 1.00 89.31 91 TRP A C 1
ATOM 736 O O . TRP A 1 91 ? 2.097 -1.619 -5.083 1.00 89.31 91 TRP A O 1
ATOM 746 N N . THR A 1 92 ? 3.900 -0.313 -5.347 1.00 87.00 92 THR A N 1
ATOM 747 C CA . THR A 1 92 ? 3.147 0.919 -5.617 1.00 87.00 92 THR A CA 1
ATOM 748 C C . THR A 1 92 ? 3.844 1.778 -6.663 1.00 87.00 92 THR A C 1
ATOM 750 O O . THR A 1 92 ? 5.071 1.773 -6.768 1.00 87.00 92 THR A O 1
ATOM 753 N N . THR A 1 93 ? 3.070 2.509 -7.466 1.00 86.75 93 THR A N 1
ATOM 754 C CA . THR A 1 93 ? 3.620 3.473 -8.428 1.00 86.75 93 THR A CA 1
ATOM 755 C C . THR A 1 93 ? 3.761 4.848 -7.776 1.00 86.75 93 THR A C 1
ATOM 757 O O . THR A 1 93 ? 2.768 5.410 -7.319 1.00 86.75 93 THR A O 1
ATOM 760 N N . LEU A 1 94 ? 4.976 5.399 -7.774 1.00 84.75 94 LEU A N 1
ATOM 761 C CA . LEU A 1 94 ? 5.298 6.745 -7.288 1.00 84.75 94 LEU A CA 1
ATOM 762 C C . LEU A 1 94 ? 5.084 7.804 -8.377 1.00 84.75 94 LEU A C 1
ATOM 764 O O . LEU A 1 94 ? 4.461 8.832 -8.125 1.00 84.75 94 LEU A O 1
ATOM 768 N N . SER A 1 95 ? 5.559 7.539 -9.596 1.00 85.50 95 SER A N 1
ATOM 769 C CA . SER A 1 95 ? 5.340 8.388 -10.773 1.00 85.50 95 SER A CA 1
ATOM 770 C C . SER A 1 95 ? 5.323 7.562 -12.060 1.00 85.50 95 SER A C 1
ATOM 772 O O . SER A 1 95 ? 5.751 6.402 -12.084 1.00 85.50 95 SER A O 1
ATOM 774 N N . ARG A 1 96 ? 4.779 8.151 -13.127 1.00 85.56 96 ARG A N 1
ATOM 775 C CA . ARG A 1 96 ? 4.747 7.572 -14.472 1.00 85.56 96 ARG A CA 1
ATOM 776 C C . ARG A 1 96 ? 5.119 8.654 -15.462 1.00 85.56 96 ARG A C 1
ATOM 778 O O . ARG A 1 96 ? 4.439 9.675 -15.514 1.00 85.56 96 ARG A O 1
ATOM 785 N N . ASP A 1 97 ? 6.138 8.380 -16.252 1.00 88.00 97 ASP A N 1
ATOM 786 C CA . ASP A 1 97 ? 6.592 9.261 -17.311 1.00 88.00 97 ASP A CA 1
ATOM 787 C C . ASP A 1 97 ? 6.432 8.536 -18.643 1.00 88.00 97 ASP A C 1
ATOM 789 O O . ASP A 1 97 ? 6.740 7.346 -18.765 1.00 88.00 97 ASP A O 1
ATOM 793 N N . ALA A 1 98 ? 5.918 9.235 -19.654 1.00 83.19 98 ALA A N 1
ATOM 794 C CA . ALA A 1 98 ? 5.942 8.704 -21.007 1.00 83.19 98 ALA A CA 1
ATOM 795 C C . ALA A 1 98 ? 7.405 8.522 -21.419 1.00 83.19 98 ALA A C 1
ATOM 797 O O . ALA A 1 98 ? 8.232 9.409 -21.199 1.00 83.19 98 ALA A O 1
ATOM 798 N N . VAL A 1 99 ? 7.728 7.390 -22.041 1.00 78.62 99 VAL A N 1
ATOM 799 C CA . VAL A 1 99 ? 9.023 7.248 -22.704 1.00 78.62 99 VAL A CA 1
ATOM 800 C C . VAL A 1 99 ? 8.938 8.106 -23.960 1.00 78.62 99 VAL A C 1
ATOM 802 O O . VAL A 1 99 ? 8.437 7.665 -24.993 1.00 78.62 99 VAL A O 1
ATOM 805 N N . THR A 1 100 ? 9.345 9.371 -23.861 1.00 65.38 100 THR A N 1
ATOM 806 C CA . THR A 1 100 ? 9.479 10.239 -25.027 1.00 65.38 100 THR A CA 1
ATOM 807 C C . THR A 1 100 ? 10.568 9.651 -25.911 1.00 65.38 100 THR A C 1
ATOM 809 O O . THR A 1 100 ? 11.762 9.740 -25.621 1.00 65.38 100 THR A O 1
ATOM 812 N N . GLY A 1 101 ? 10.136 8.98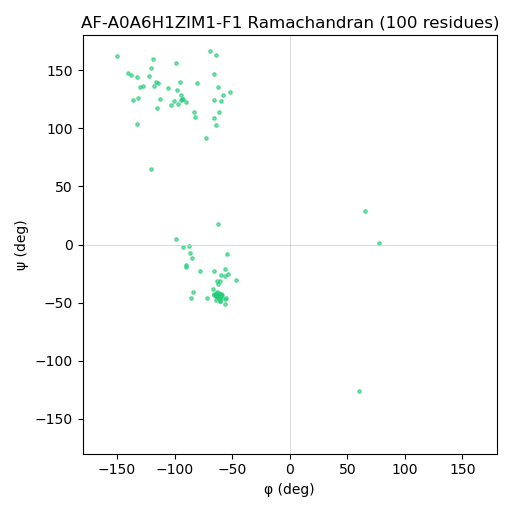9 -26.984 1.00 60.28 101 GLY A N 1
ATOM 813 C CA . GLY A 1 101 ? 11.007 8.682 -28.106 1.00 60.28 101 GLY A CA 1
ATOM 814 C C . GLY A 1 101 ? 11.682 9.973 -28.562 1.00 60.28 101 GLY A C 1
ATOM 815 O O . GLY A 1 101 ? 11.025 11.009 -28.671 1.00 60.28 101 GLY A O 1
ATOM 816 N N . LYS A 1 102 ? 13.001 9.902 -28.736 1.00 44.91 102 LYS A N 1
ATOM 817 C CA . LYS A 1 102 ? 13.777 10.925 -29.438 1.00 44.91 102 LYS A CA 1
ATOM 818 C C . LYS A 1 102 ? 13.212 11.178 -30.830 1.00 44.91 102 LYS A C 1
ATOM 820 O O . LYS A 1 102 ? 12.766 10.188 -31.453 1.00 44.91 102 LYS A O 1
#

Sequence (102 aa):
MVKKLSPSWVRIAVLSMAAFFALTLAVNDYVQFRQLSERGTDVWYSASWLRAPVTNFMLLGHESRELLKTNAVGSEQWHVREVRYGSTTFWTTLSRDAVTGK

Mean predicted aligned error: 7.94 Å

Foldseek 3Di:
DDPDDDPVVVVVVVVVVVVVVVVVQQVVLVVVLVVQLVPLEEAEDEVVVVSRVNNCVVQVPFDKDWDWDQPPVNFKIFTKMWTDDPSYIYIYTPDIDTPPDD